Protein AF-A0A3N5VHB2-F1 (afdb_monomer_lite)

Radius of gyration: 17.64 Å; chains: 1; bounding box: 43×24×53 Å

Foldseek 3Di:
DVVCVVLVVQLVVLLVQLLVLLVVCLVPVDPVSLVSNLVSLVSNCVSLVPDDVVVCPPDPVVVLNVLSVVLNVLSVVLVVLVVVLVVLVVDDDDPVSVVVNVVSVVVSVVSSVVSSVSSVVSNVDPPD

Structure (mmCIF, N/CA/C/O backbone):
data_AF-A0A3N5VHB2-F1
#
_entry.id   AF-A0A3N5VHB2-F1
#
loop_
_atom_site.group_PDB
_atom_site.id
_atom_site.type_symbol
_atom_site.label_atom_id
_atom_site.label_alt_id
_atom_site.label_comp_id
_atom_site.label_asym_id
_atom_site.label_entity_id
_atom_site.label_seq_id
_atom_site.pdbx_PDB_ins_code
_atom_site.Cartn_x
_atom_site.Cartn_y
_atom_site.Cartn_z
_atom_site.occupancy
_atom_site.B_iso_or_equiv
_atom_site.auth_seq_id
_atom_site.auth_comp_id
_atom_site.auth_asym_id
_atom_site.auth_atom_id
_atom_site.pdbx_PDB_model_num
ATOM 1 N N . MET A 1 1 ? -23.140 -4.792 25.386 1.00 53.69 1 MET A N 1
ATOM 2 C CA . MET A 1 1 ? -21.963 -4.192 24.707 1.00 53.69 1 MET A CA 1
ATOM 3 C C . MET A 1 1 ? -20.710 -5.082 24.722 1.00 53.69 1 MET A C 1
ATOM 5 O O . MET A 1 1 ? -19.915 -4.944 23.802 1.00 53.69 1 MET A O 1
ATOM 9 N N . LEU A 1 2 ? -20.553 -6.030 25.665 1.00 61.22 2 LEU A N 1
ATOM 10 C CA . LEU A 1 2 ? -19.391 -6.943 25.759 1.00 61.22 2 LEU A CA 1
ATOM 11 C C . LEU A 1 2 ? -19.074 -7.758 24.481 1.00 61.22 2 LEU A C 1
ATOM 13 O O . LEU A 1 2 ? -17.905 -7.946 24.165 1.00 61.22 2 LEU A O 1
ATOM 17 N N . ASN A 1 3 ? -20.076 -8.151 23.685 1.00 73.69 3 ASN A N 1
ATOM 18 C CA . ASN A 1 3 ? -19.866 -8.994 22.492 1.00 73.69 3 ASN A CA 1
ATOM 19 C C . ASN A 1 3 ? -19.148 -8.291 21.319 1.00 73.69 3 ASN A C 1
ATOM 21 O O . ASN A 1 3 ? -18.679 -8.961 20.403 1.00 73.69 3 ASN A O 1
ATOM 25 N N . LEU A 1 4 ? -19.061 -6.954 21.320 1.00 80.56 4 LEU A N 1
ATOM 26 C CA . LEU A 1 4 ? -18.360 -6.187 20.276 1.00 80.56 4 LEU A CA 1
ATOM 27 C C . LEU A 1 4 ? -16.927 -5.813 20.665 1.00 80.56 4 LEU A C 1
ATOM 29 O O . LEU A 1 4 ? -16.166 -5.374 19.803 1.00 80.56 4 LEU A O 1
ATOM 33 N N . LEU A 1 5 ? -16.548 -5.999 21.933 1.00 85.31 5 LEU A N 1
ATOM 34 C CA . LEU A 1 5 ? -15.253 -5.568 22.453 1.00 85.31 5 LEU A CA 1
ATOM 35 C C . LEU A 1 5 ? -14.072 -6.137 21.643 1.00 85.31 5 LEU A C 1
ATOM 37 O O . LEU A 1 5 ? -13.251 -5.334 21.204 1.00 85.31 5 LEU A O 1
ATOM 41 N N . PRO A 1 6 ? -14.012 -7.445 21.308 1.00 87.19 6 PRO A N 1
ATOM 42 C CA . PRO A 1 6 ? -12.905 -7.978 20.508 1.00 87.19 6 PRO A CA 1
ATOM 43 C C . PRO A 1 6 ? -12.786 -7.332 19.117 1.00 87.19 6 PRO A C 1
ATOM 45 O O . PRO A 1 6 ? -11.681 -7.101 18.622 1.00 87.19 6 PRO A O 1
ATOM 48 N N . PHE A 1 7 ? -13.918 -6.996 18.487 1.00 86.56 7 PHE A N 1
ATOM 49 C CA . PHE A 1 7 ? -13.945 -6.345 17.174 1.00 86.56 7 PHE A CA 1
ATOM 50 C C . PHE A 1 7 ? -13.453 -4.899 17.251 1.00 86.56 7 PHE A C 1
ATOM 52 O O . PHE A 1 7 ? -12.672 -4.471 16.401 1.00 86.56 7 PHE A O 1
ATOM 59 N N . LEU A 1 8 ? -13.874 -4.161 18.282 1.00 88.62 8 LEU A N 1
ATOM 60 C CA . LEU A 1 8 ? -13.440 -2.784 18.518 1.00 88.62 8 LEU A CA 1
ATOM 61 C C . LEU A 1 8 ? -11.948 -2.718 18.866 1.00 88.62 8 LEU A C 1
ATOM 63 O O . LEU A 1 8 ? -11.236 -1.873 18.324 1.00 88.62 8 LEU A O 1
ATOM 67 N N . THR A 1 9 ? -11.445 -3.659 19.671 1.00 91.69 9 TH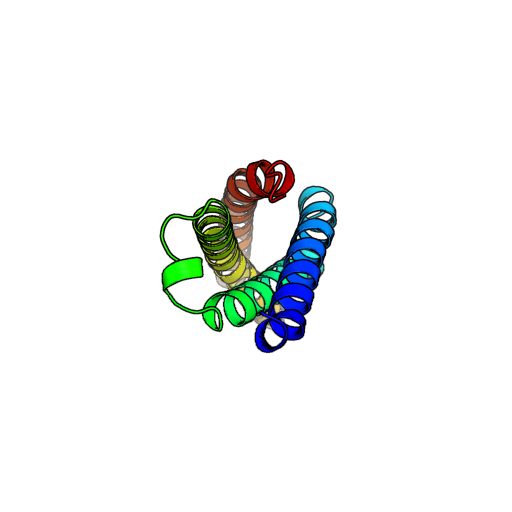R A N 1
ATOM 68 C CA . THR A 1 9 ? -10.006 -3.804 19.933 1.00 91.69 9 THR A CA 1
ATOM 69 C C . THR A 1 9 ? -9.243 -4.037 18.631 1.00 91.69 9 THR A C 1
ATOM 71 O O . THR A 1 9 ? -8.278 -3.329 18.342 1.00 91.69 9 THR A O 1
ATOM 74 N N . LYS A 1 10 ? -9.706 -4.963 17.781 1.00 94.00 10 LYS A N 1
ATOM 75 C CA . LYS A 1 10 ? -9.033 -5.255 16.508 1.00 94.00 10 LYS A CA 1
ATOM 76 C C . LYS A 1 10 ? -9.043 -4.077 15.536 1.00 94.00 10 LYS A C 1
ATOM 78 O O . LYS A 1 10 ? -8.056 -3.847 14.833 1.00 94.00 10 LYS A O 1
ATOM 83 N N . LEU A 1 11 ? -10.149 -3.343 15.485 1.00 93.25 11 LEU A N 1
ATOM 84 C CA . LEU A 1 11 ? -10.268 -2.123 14.699 1.00 93.25 11 LEU A CA 1
ATOM 85 C C . LEU A 1 11 ? -9.250 -1.073 15.161 1.00 93.25 11 LEU A C 1
ATOM 87 O O . LEU A 1 11 ? -8.513 -0.548 14.328 1.00 93.25 11 LEU A O 1
ATOM 91 N N . SER A 1 12 ? -9.160 -0.836 16.472 1.00 93.00 12 SER A N 1
ATOM 92 C CA . SER A 1 12 ? -8.197 0.094 17.073 1.00 93.00 12 SER A CA 1
ATOM 93 C C . SER A 1 12 ? -6.747 -0.291 16.751 1.00 93.00 12 SER A C 1
ATOM 95 O O . SER A 1 12 ? -5.977 0.523 16.238 1.00 93.00 12 SER A O 1
ATOM 97 N N . GLU A 1 13 ? -6.386 -1.571 16.899 1.00 95.44 13 GLU A N 1
ATOM 98 C CA . GLU A 1 13 ? -5.060 -2.069 16.508 1.00 95.44 13 GLU A CA 1
ATOM 99 C C . GLU A 1 13 ? -4.748 -1.827 15.023 1.00 95.44 13 GLU A C 1
ATOM 101 O O . GLU A 1 13 ? -3.608 -1.536 14.648 1.00 95.44 13 GLU A O 1
ATOM 106 N N . ASN A 1 14 ? -5.739 -1.993 14.142 1.00 96.50 14 ASN A N 1
ATOM 107 C CA . ASN A 1 14 ? -5.556 -1.774 12.710 1.00 96.50 14 ASN A CA 1
ATOM 108 C C . ASN A 1 14 ? -5.442 -0.289 12.357 1.00 96.50 14 ASN A C 1
ATOM 110 O O . ASN A 1 14 ? -4.640 0.037 11.481 1.00 96.50 14 ASN A O 1
ATOM 114 N N . LEU A 1 15 ? -6.156 0.599 13.053 1.00 94.94 15 LEU A N 1
ATOM 115 C CA . LEU A 1 15 ? -5.973 2.049 12.940 1.00 94.94 15 LEU A CA 1
ATOM 116 C C . LEU A 1 15 ? -4.547 2.447 13.331 1.00 94.94 15 LEU A C 1
ATOM 118 O O . LEU A 1 15 ? -3.833 3.068 12.540 1.00 94.94 15 LEU A O 1
ATOM 122 N N . GLN A 1 16 ? -4.073 1.989 14.492 1.00 94.62 16 GLN A N 1
ATOM 123 C CA . GLN A 1 16 ? -2.704 2.250 14.937 1.00 94.62 16 GLN A CA 1
ATOM 124 C C . GLN A 1 16 ? -1.671 1.678 13.954 1.00 94.62 16 GLN A C 1
ATOM 126 O O . GLN A 1 16 ? -0.660 2.314 13.644 1.00 94.62 16 GLN A O 1
ATOM 131 N N . ARG A 1 17 ? -1.933 0.486 13.401 1.00 96.00 17 ARG A N 1
ATOM 132 C CA . ARG A 1 17 ? -1.082 -0.124 12.375 1.00 96.00 17 ARG A CA 1
ATOM 133 C C . ARG A 1 17 ? -1.011 0.743 11.119 1.00 96.00 17 ARG A C 1
ATOM 135 O O . ARG A 1 17 ? 0.093 0.916 10.609 1.00 96.00 17 ARG A O 1
ATOM 142 N N . VAL A 1 18 ? -2.131 1.282 10.630 1.00 96.69 18 VAL A N 1
ATOM 143 C CA . VAL A 1 18 ? -2.141 2.201 9.479 1.00 96.69 18 VAL A CA 1
ATOM 144 C C . VAL A 1 18 ? -1.307 3.443 9.787 1.00 96.69 18 VAL A C 1
ATOM 146 O O . VAL A 1 18 ? -0.381 3.725 9.030 1.00 96.69 18 VAL A O 1
ATOM 149 N N . ASN A 1 19 ? -1.519 4.099 10.930 1.00 94.06 19 ASN A N 1
ATOM 150 C CA . ASN A 1 19 ? -0.745 5.283 11.328 1.00 94.06 19 ASN A CA 1
ATOM 151 C C . ASN A 1 19 ? 0.768 5.011 11.372 1.00 94.06 19 ASN A C 1
ATOM 153 O O . ASN A 1 19 ? 1.569 5.750 10.795 1.00 94.06 19 ASN A O 1
ATOM 157 N N . ASN A 1 20 ? 1.174 3.884 11.960 1.00 94.62 20 ASN A N 1
ATOM 158 C CA . ASN A 1 20 ? 2.579 3.482 12.014 1.00 94.62 20 ASN A CA 1
ATOM 159 C C . ASN A 1 20 ? 3.184 3.226 10.625 1.00 94.62 20 ASN A C 1
ATOM 161 O O . ASN A 1 20 ? 4.363 3.516 10.400 1.00 94.62 20 ASN A O 1
ATOM 165 N N . ARG A 1 21 ? 2.410 2.674 9.680 1.00 96.19 21 ARG A N 1
ATOM 166 C CA . ARG A 1 21 ? 2.878 2.462 8.300 1.00 96.19 21 ARG A CA 1
ATOM 167 C C . ARG A 1 21 ? 2.897 3.753 7.491 1.00 96.19 21 ARG A C 1
ATOM 169 O O . ARG A 1 21 ? 3.864 3.959 6.763 1.00 96.19 21 ARG A O 1
ATOM 176 N N . LEU A 1 22 ? 1.921 4.640 7.675 1.00 96.00 22 LEU A N 1
ATOM 177 C CA . LEU A 1 22 ? 1.901 5.964 7.050 1.00 96.00 22 LEU A CA 1
ATOM 178 C C . LEU A 1 22 ? 3.126 6.792 7.442 1.00 96.00 22 LEU A C 1
ATOM 180 O O . LEU A 1 22 ? 3.751 7.390 6.573 1.00 96.00 22 LEU A O 1
ATOM 184 N N . ASN A 1 23 ? 3.541 6.752 8.711 1.00 93.56 23 ASN A N 1
ATOM 185 C CA . ASN A 1 23 ? 4.755 7.439 9.159 1.00 93.56 23 ASN A CA 1
ATOM 186 C C . ASN A 1 23 ? 6.000 6.984 8.385 1.00 93.56 23 ASN A C 1
ATOM 188 O O . ASN A 1 23 ? 6.744 7.808 7.858 1.00 93.56 23 ASN A O 1
ATOM 192 N N . LYS A 1 24 ? 6.203 5.669 8.255 1.00 95.25 24 LYS A N 1
ATOM 193 C CA . LYS A 1 24 ? 7.343 5.110 7.507 1.00 95.25 24 LYS A CA 1
ATOM 194 C C . LYS A 1 24 ? 7.250 5.414 6.012 1.00 95.25 24 LYS A C 1
ATOM 196 O O . LYS A 1 24 ? 8.260 5.714 5.380 1.00 95.25 24 LYS A O 1
ATOM 201 N N . TYR A 1 25 ? 6.040 5.350 5.464 1.00 96.00 25 TYR A N 1
ATOM 202 C CA . TYR A 1 25 ? 5.751 5.656 4.069 1.00 96.00 25 TYR A CA 1
ATOM 203 C C . TYR A 1 25 ? 6.064 7.111 3.715 1.00 96.00 25 TYR A C 1
ATOM 205 O O . TYR A 1 25 ? 6.731 7.352 2.714 1.00 96.00 25 TYR A O 1
ATOM 213 N N . LEU A 1 26 ? 5.649 8.072 4.544 1.00 94.38 26 LEU A N 1
ATOM 214 C CA . LEU A 1 26 ? 5.884 9.498 4.304 1.00 94.38 26 LEU A CA 1
ATOM 215 C C . LEU A 1 26 ? 7.371 9.872 4.381 1.00 94.38 26 LEU A C 1
ATOM 217 O O . LEU A 1 26 ? 7.807 10.741 3.633 1.00 94.38 26 LEU A O 1
ATOM 221 N N . ILE A 1 27 ? 8.155 9.191 5.226 1.00 94.44 27 ILE A N 1
ATOM 222 C CA . ILE A 1 27 ? 9.611 9.393 5.311 1.00 94.44 27 ILE A CA 1
ATOM 223 C C . ILE A 1 27 ? 10.314 8.832 4.067 1.00 94.44 27 ILE A C 1
ATOM 225 O O . ILE A 1 27 ? 11.132 9.512 3.451 1.00 94.44 27 ILE A O 1
ATOM 229 N N . LYS A 1 28 ? 10.028 7.575 3.699 1.00 93.62 28 LYS A N 1
ATOM 230 C CA . LYS A 1 28 ? 10.694 6.895 2.577 1.00 93.62 28 LYS A CA 1
ATOM 231 C C . LYS A 1 28 ? 9.746 5.902 1.888 1.00 93.62 28 LYS A C 1
ATOM 233 O O . LYS A 1 28 ? 9.732 4.720 2.251 1.00 93.62 28 LYS A O 1
ATOM 238 N N . PRO A 1 29 ? 8.996 6.328 0.857 1.00 91.50 29 PRO A N 1
ATOM 239 C CA . PRO A 1 29 ? 8.000 5.490 0.188 1.00 91.50 29 PRO A CA 1
ATOM 240 C C . PRO A 1 29 ? 8.640 4.523 -0.824 1.00 91.50 29 PRO A C 1
ATOM 242 O O . PRO A 1 29 ? 8.512 4.660 -2.042 1.00 91.50 29 PRO A O 1
ATOM 245 N N . ASN A 1 30 ? 9.370 3.530 -0.317 1.00 93.06 30 ASN A N 1
ATOM 246 C CA . ASN A 1 30 ? 9.909 2.435 -1.126 1.00 93.06 30 ASN A CA 1
ATOM 247 C C . ASN A 1 30 ? 8.865 1.320 -1.342 1.00 93.06 30 ASN A C 1
ATOM 249 O O . ASN A 1 30 ? 7.806 1.320 -0.711 1.00 93.06 30 ASN A O 1
ATOM 253 N N . ALA A 1 31 ? 9.178 0.345 -2.204 1.00 91.38 31 ALA A N 1
ATOM 254 C CA . ALA A 1 31 ? 8.281 -0.770 -2.533 1.00 91.38 31 ALA A CA 1
ATOM 255 C C . ALA A 1 31 ? 7.753 -1.509 -1.288 1.00 91.38 31 ALA A C 1
ATOM 257 O O . ALA A 1 31 ? 6.573 -1.859 -1.218 1.00 91.38 31 ALA A O 1
ATOM 258 N N . LYS A 1 32 ? 8.597 -1.676 -0.258 1.00 93.94 32 LYS A N 1
ATOM 259 C CA . LYS A 1 32 ? 8.198 -2.279 1.018 1.00 93.94 32 LYS A CA 1
ATOM 260 C C . LYS A 1 32 ? 7.176 -1.419 1.763 1.00 93.94 32 LYS A C 1
ATOM 262 O O . LYS A 1 32 ? 6.179 -1.955 2.230 1.00 93.94 32 LYS A O 1
ATOM 267 N N . GLN A 1 33 ? 7.390 -0.107 1.882 1.00 96.50 33 GLN A N 1
ATOM 268 C CA . GLN A 1 33 ? 6.430 0.761 2.577 1.00 96.50 33 GLN A CA 1
ATOM 269 C C . GLN A 1 33 ? 5.108 0.891 1.812 1.00 96.50 33 GLN A C 1
ATOM 271 O O . GLN A 1 33 ? 4.052 0.890 2.439 1.00 96.50 33 GLN A O 1
ATOM 276 N N . ILE A 1 34 ? 5.151 0.927 0.475 1.00 96.12 34 ILE A N 1
ATOM 277 C CA . ILE A 1 34 ? 3.959 0.873 -0.389 1.00 96.12 34 ILE A C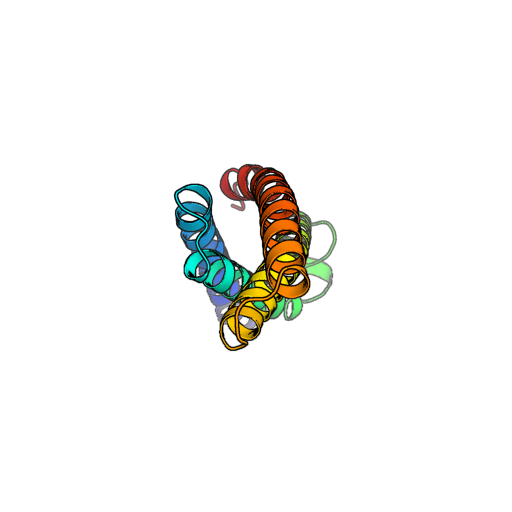A 1
ATOM 278 C C . ILE A 1 34 ? 3.160 -0.409 -0.102 1.00 96.12 34 ILE A C 1
ATOM 280 O O . ILE A 1 34 ? 1.954 -0.360 0.149 1.00 96.12 34 ILE A O 1
ATOM 284 N N . HIS A 1 35 ? 3.832 -1.563 -0.078 1.00 95.12 35 HIS A N 1
ATOM 285 C CA . HIS A 1 35 ? 3.208 -2.847 0.240 1.00 95.12 35 HIS A CA 1
ATOM 286 C C . HIS A 1 35 ? 2.636 -2.895 1.668 1.00 95.12 35 HIS A C 1
ATOM 288 O O . HIS A 1 35 ? 1.495 -3.325 1.871 1.00 95.12 35 HIS A O 1
ATOM 294 N N . ASP A 1 36 ? 3.405 -2.437 2.657 1.00 96.38 36 ASP A N 1
ATOM 295 C CA . ASP A 1 36 ? 3.013 -2.454 4.067 1.00 96.38 36 ASP A CA 1
ATOM 296 C C . ASP A 1 36 ? 1.772 -1.575 4.315 1.00 96.38 36 ASP A C 1
ATOM 298 O O . ASP A 1 36 ? 0.850 -2.020 5.004 1.00 96.38 36 ASP A O 1
ATOM 302 N N . VAL A 1 37 ? 1.712 -0.370 3.725 1.00 97.19 37 VAL A N 1
ATOM 303 C CA . VAL A 1 37 ? 0.547 0.535 3.806 1.00 97.19 37 VAL A CA 1
ATOM 304 C C . VAL A 1 37 ? -0.690 -0.102 3.178 1.00 97.19 37 VAL A C 1
ATOM 306 O O . VAL A 1 37 ? -1.759 -0.115 3.792 1.00 97.19 37 VAL A O 1
ATOM 309 N N . ARG A 1 38 ? -0.560 -0.697 1.985 1.00 97.69 38 ARG A N 1
ATOM 310 C CA . ARG A 1 38 ? -1.680 -1.405 1.344 1.00 97.69 38 ARG A CA 1
ATOM 311 C C . ARG A 1 38 ? -2.214 -2.523 2.231 1.00 97.69 38 ARG A C 1
ATOM 313 O O . ARG A 1 38 ? -3.423 -2.657 2.409 1.00 97.69 38 ARG A O 1
ATOM 320 N N . THR A 1 39 ? -1.317 -3.313 2.814 1.00 97.69 39 THR A N 1
ATOM 321 C CA . THR A 1 39 ? -1.694 -4.425 3.687 1.00 97.69 39 THR A CA 1
ATOM 322 C C . THR A 1 39 ? -2.366 -3.944 4.970 1.00 97.69 39 THR A C 1
ATOM 324 O O . THR A 1 39 ? -3.352 -4.551 5.391 1.00 97.69 39 THR A O 1
ATOM 327 N N . SER A 1 40 ? -1.886 -2.862 5.593 1.00 97.69 40 SER A N 1
ATOM 328 C CA . SER A 1 40 ? -2.533 -2.314 6.789 1.00 97.69 40 SER A CA 1
ATOM 329 C C . SER A 1 40 ? -3.917 -1.745 6.482 1.00 97.69 40 SER A C 1
ATOM 331 O O . SER A 1 40 ? -4.851 -2.032 7.225 1.00 97.69 40 SER A O 1
ATOM 333 N N . ILE A 1 41 ? -4.077 -1.025 5.366 1.00 98.00 41 ILE A N 1
ATOM 334 C CA . ILE A 1 41 ? -5.377 -0.478 4.952 1.00 98.00 41 ILE A CA 1
ATOM 335 C C . ILE A 1 41 ? -6.366 -1.600 4.631 1.00 98.00 41 ILE A C 1
ATOM 337 O O . ILE A 1 41 ? -7.502 -1.556 5.088 1.00 98.00 41 ILE A O 1
ATOM 341 N N . ARG A 1 42 ? -5.939 -2.651 3.920 1.00 97.75 42 ARG A N 1
ATOM 342 C CA . ARG A 1 42 ? -6.798 -3.811 3.631 1.00 97.75 42 ARG A CA 1
ATOM 343 C C . ARG A 1 42 ? -7.316 -4.479 4.909 1.00 97.75 42 ARG A C 1
ATOM 345 O O . ARG A 1 42 ? -8.466 -4.898 4.963 1.00 97.75 42 ARG A O 1
ATOM 352 N N . ARG A 1 43 ? -6.474 -4.580 5.944 1.00 97.12 43 ARG A N 1
ATOM 353 C CA . ARG A 1 43 ? -6.875 -5.118 7.255 1.00 97.12 43 ARG A CA 1
ATOM 354 C C . ARG A 1 43 ? -7.855 -4.190 7.972 1.00 97.12 43 ARG A C 1
ATOM 356 O O . ARG A 1 43 ? -8.824 -4.690 8.533 1.00 97.12 43 ARG A O 1
ATOM 363 N N . LEU A 1 44 ? -7.620 -2.876 7.921 1.00 96.81 44 LEU A N 1
ATOM 364 C CA . LEU A 1 44 ? -8.534 -1.874 8.468 1.00 96.81 44 LEU A CA 1
ATOM 365 C C . LEU A 1 44 ? -9.913 -1.954 7.801 1.00 96.81 44 LEU A C 1
ATOM 367 O O . LEU A 1 44 ? -10.906 -2.070 8.512 1.00 96.81 44 LEU A O 1
ATOM 371 N N . ASP A 1 45 ? -9.971 -1.955 6.466 1.00 96.00 45 ASP A N 1
ATOM 372 C CA . ASP A 1 45 ? -11.221 -2.033 5.692 1.00 96.00 45 ASP A CA 1
ATOM 373 C C . ASP A 1 45 ? -12.004 -3.310 6.022 1.00 96.00 45 ASP A C 1
ATOM 375 O O . ASP A 1 45 ? -13.216 -3.255 6.229 1.00 96.00 45 ASP A O 1
ATOM 379 N N . ALA A 1 46 ? -11.311 -4.446 6.171 1.00 95.56 46 ALA A N 1
ATOM 380 C CA . ALA A 1 46 ? -11.930 -5.700 6.591 1.00 95.56 46 ALA A CA 1
ATOM 381 C C . ALA A 1 46 ? -12.567 -5.586 7.986 1.00 95.56 46 ALA A C 1
ATOM 383 O O . ALA A 1 46 ? -13.750 -5.879 8.139 1.00 95.56 46 ALA A O 1
ATOM 384 N N . THR A 1 47 ? -11.827 -5.107 8.994 1.00 94.44 47 THR A N 1
ATOM 385 C CA . THR A 1 47 ? -12.368 -4.952 10.359 1.00 94.44 47 THR A CA 1
ATOM 386 C C . THR A 1 47 ? -13.434 -3.870 10.474 1.00 94.44 47 THR A C 1
ATOM 388 O O . THR A 1 47 ? -14.363 -3.993 11.267 1.00 94.44 47 THR A O 1
ATOM 391 N N . PHE A 1 48 ? -13.336 -2.807 9.679 1.00 93.75 48 PHE A N 1
ATOM 392 C CA . PHE A 1 48 ? -14.371 -1.786 9.624 1.00 93.75 48 PHE A CA 1
ATOM 393 C C . PHE A 1 48 ? -15.652 -2.362 9.024 1.00 93.75 48 PHE A C 1
ATOM 395 O O . PHE A 1 48 ? -16.722 -2.171 9.588 1.00 93.75 48 PHE A O 1
ATOM 402 N N . SER A 1 49 ? -15.551 -3.132 7.936 1.00 92.62 49 SER A N 1
ATOM 403 C CA . SER A 1 49 ? -16.699 -3.711 7.225 1.00 92.62 49 SER A CA 1
ATOM 404 C C . SER A 1 49 ? -17.505 -4.708 8.060 1.00 92.62 49 SER A C 1
ATOM 406 O O . SER A 1 49 ? -18.707 -4.847 7.830 1.00 92.62 49 SER A O 1
ATOM 408 N N . THR A 1 50 ? -16.881 -5.356 9.051 1.00 90.88 50 THR A N 1
ATOM 409 C CA . THR A 1 50 ? -17.575 -6.253 9.991 1.00 90.88 50 THR A CA 1
ATOM 410 C C . THR A 1 50 ? -18.441 -5.513 11.011 1.00 90.88 50 THR A C 1
ATOM 412 O O . THR A 1 50 ? -19.279 -6.136 11.658 1.00 90.88 50 THR A O 1
ATOM 415 N N . LEU A 1 51 ? -18.277 -4.194 11.171 1.00 87.31 51 LEU A N 1
ATOM 416 C CA . LEU A 1 51 ? -19.128 -3.417 12.067 1.00 87.31 51 LEU A CA 1
ATOM 417 C C . LEU A 1 51 ? -20.571 -3.340 11.532 1.00 87.31 51 LEU A C 1
ATOM 419 O O . LEU A 1 51 ? -20.786 -3.206 10.317 1.00 87.31 51 LEU A O 1
ATOM 423 N N . PRO A 1 52 ? -21.583 -3.332 12.420 1.00 86.50 52 PRO A N 1
ATOM 424 C CA . PRO A 1 52 ? -22.958 -3.049 12.022 1.00 86.50 52 PRO A CA 1
ATOM 425 C C . PRO A 1 52 ? -23.063 -1.721 11.258 1.00 86.50 52 PRO A C 1
ATOM 427 O O . PRO A 1 52 ? -22.424 -0.739 11.635 1.00 86.50 52 PRO A O 1
ATOM 430 N N . LYS A 1 53 ? -23.899 -1.668 10.208 1.00 87.88 53 LYS A N 1
ATOM 431 C CA . LYS A 1 53 ? -24.048 -0.493 9.316 1.00 87.88 53 LYS A CA 1
ATOM 432 C C . LYS A 1 53 ? -24.231 0.829 10.0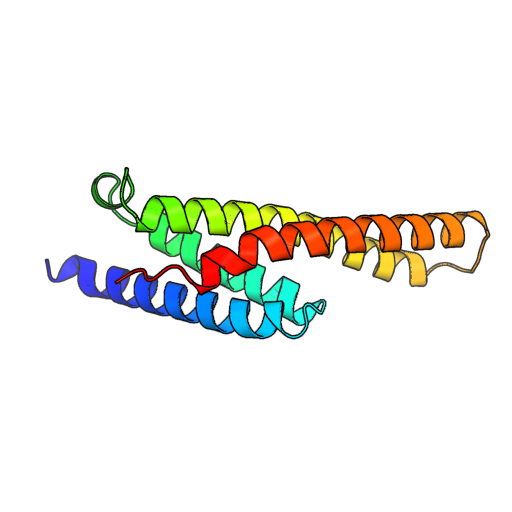75 1.00 87.88 53 LYS A C 1
ATOM 434 O O . LYS A 1 53 ? -23.612 1.820 9.710 1.00 87.88 53 LYS A O 1
ATOM 439 N N . LYS A 1 54 ? -24.998 0.819 11.171 1.00 84.00 54 LYS A N 1
ATOM 440 C CA . LYS A 1 54 ? -25.234 1.996 12.026 1.00 84.00 54 LYS A CA 1
ATOM 441 C C . LYS A 1 54 ? -23.964 2.625 12.621 1.00 84.00 54 LYS A C 1
ATOM 443 O O . LYS A 1 54 ? -23.980 3.800 12.938 1.00 84.00 54 LYS A O 1
ATOM 448 N N . TYR A 1 55 ? -22.875 1.864 12.750 1.00 80.00 55 TYR A N 1
ATOM 449 C CA . TYR A 1 55 ? -21.572 2.361 13.214 1.00 80.00 55 TYR A CA 1
ATOM 450 C C . TYR A 1 55 ? -20.619 2.719 12.060 1.00 80.00 55 TYR A C 1
ATOM 452 O O . TYR A 1 55 ? -19.559 3.303 12.282 1.00 80.00 55 TYR A O 1
ATOM 460 N N . ARG A 1 56 ? -20.979 2.356 10.822 1.00 87.00 56 ARG A N 1
ATOM 461 C CA . ARG A 1 56 ? -20.192 2.628 9.611 1.00 87.00 56 ARG A CA 1
ATOM 462 C C . ARG A 1 56 ? -20.658 3.858 8.846 1.00 87.00 56 ARG A C 1
ATOM 464 O O . ARG A 1 56 ? -19.871 4.398 8.081 1.00 87.00 56 ARG A O 1
ATOM 471 N N . ASN A 1 57 ? -21.911 4.266 9.000 1.00 86.06 57 ASN A N 1
ATOM 472 C CA . ASN A 1 57 ? -22.466 5.387 8.251 1.00 86.06 57 ASN A CA 1
ATOM 473 C C . ASN A 1 57 ? -22.127 6.716 8.934 1.00 86.06 57 ASN A C 1
ATOM 475 O O . ASN A 1 57 ? -22.196 6.810 10.155 1.00 86.06 57 ASN A O 1
ATOM 479 N N . GLU A 1 58 ? -21.753 7.714 8.127 1.00 78.00 58 GLU A N 1
ATOM 480 C CA . GLU A 1 58 ? -21.628 9.141 8.487 1.00 78.00 58 GLU A CA 1
ATOM 481 C C . GLU A 1 58 ? -20.711 9.478 9.679 1.00 78.00 58 GLU A C 1
ATOM 483 O O . GLU A 1 58 ? -20.612 10.630 10.097 1.00 78.00 58 GLU A O 1
ATOM 488 N N . SER A 1 59 ? -19.946 8.505 10.177 1.00 83.94 59 SER A N 1
ATOM 489 C CA . SER A 1 59 ? -18.988 8.713 11.257 1.00 83.94 59 SER A CA 1
ATOM 490 C C . SER A 1 59 ? -17.680 9.327 10.739 1.00 83.94 59 SER A C 1
ATOM 492 O O . SER A 1 59 ? -17.290 9.080 9.590 1.00 83.94 59 SER A O 1
ATOM 494 N N . PRO A 1 60 ? -16.932 10.074 11.570 1.00 87.56 60 PRO A N 1
ATOM 495 C CA . PRO A 1 60 ? -15.572 10.507 11.237 1.00 87.56 60 PRO A CA 1
ATOM 496 C C . PRO A 1 60 ? -14.669 9.340 10.806 1.00 87.56 60 PRO A C 1
ATOM 498 O O . PRO A 1 60 ? -13.915 9.453 9.839 1.00 87.56 60 PRO A O 1
ATOM 501 N N . LEU A 1 61 ? -14.828 8.177 11.451 1.00 89.69 61 LEU A N 1
ATOM 502 C CA . LEU A 1 61 ? -14.130 6.947 11.085 1.00 89.69 61 LEU A CA 1
ATOM 503 C C . LEU A 1 61 ? -14.460 6.492 9.655 1.00 89.69 61 LEU A C 1
ATOM 505 O O . LEU A 1 61 ? -13.563 6.074 8.928 1.00 89.69 61 LEU A O 1
ATOM 509 N N . SER A 1 62 ? -15.719 6.593 9.222 1.00 91.44 62 SER A N 1
ATOM 510 C CA . SER A 1 62 ? -16.114 6.229 7.854 1.00 91.44 62 SER A CA 1
ATOM 511 C C . SER A 1 62 ? -15.401 7.080 6.801 1.00 91.44 62 SER A C 1
ATOM 513 O O . SER A 1 62 ? -14.874 6.542 5.826 1.00 91.44 62 SER A O 1
ATOM 515 N N . LYS A 1 63 ? -15.294 8.394 7.043 1.00 91.56 63 LYS A N 1
ATOM 516 C CA . LYS A 1 63 ? -14.577 9.336 6.172 1.00 91.56 63 LYS A CA 1
ATOM 517 C C . LYS A 1 63 ? -13.089 8.994 6.110 1.00 91.56 63 LYS A C 1
ATOM 519 O O . LYS A 1 63 ? -12.527 8.917 5.019 1.00 91.56 63 LYS A O 1
ATOM 524 N N . TYR A 1 64 ? -12.479 8.696 7.257 1.00 93.75 64 TYR A N 1
ATOM 525 C CA . TYR A 1 64 ? -11.084 8.263 7.313 1.00 93.75 64 TYR A CA 1
ATOM 526 C C . TYR A 1 64 ? -10.841 6.954 6.549 1.00 93.75 64 TYR A C 1
ATOM 528 O O . TYR A 1 64 ? -9.890 6.846 5.774 1.00 93.75 64 TYR A O 1
ATOM 536 N N . VAL A 1 65 ? -11.709 5.950 6.721 1.00 94.38 65 VAL A N 1
ATOM 537 C CA . VAL A 1 65 ? -11.590 4.673 6.002 1.00 94.38 65 VAL A CA 1
ATOM 538 C C . VAL A 1 65 ? -11.752 4.883 4.494 1.00 94.38 65 VAL A C 1
ATOM 540 O O . VAL A 1 65 ? -11.007 4.284 3.721 1.00 94.38 65 VAL A O 1
ATOM 543 N N . LEU A 1 66 ? -12.651 5.767 4.050 1.00 93.94 66 LEU A N 1
ATOM 544 C CA . LEU A 1 66 ? -12.789 6.117 2.631 1.00 93.94 66 LEU A CA 1
ATOM 545 C C . LEU A 1 66 ? -11.509 6.741 2.059 1.00 93.94 66 LEU A C 1
ATOM 547 O O . LEU A 1 66 ? -11.035 6.302 1.011 1.00 93.94 66 LEU A O 1
ATOM 551 N N . GLN A 1 67 ? -10.897 7.690 2.768 1.00 95.12 67 GLN A N 1
ATOM 552 C CA . GLN A 1 67 ? -9.612 8.272 2.368 1.00 95.12 67 GLN A CA 1
ATOM 553 C C . GLN A 1 67 ? -8.485 7.222 2.349 1.00 95.12 67 GLN A C 1
ATOM 555 O O . GLN A 1 67 ? -7.677 7.185 1.418 1.00 95.12 67 GLN A O 1
ATOM 560 N N . CYS A 1 68 ? -8.458 6.300 3.320 1.00 96.88 68 CYS A N 1
ATOM 561 C CA . CYS A 1 68 ? -7.542 5.157 3.293 1.00 96.88 68 CYS A CA 1
ATOM 562 C C . CYS A 1 68 ? -7.744 4.302 2.033 1.00 96.88 68 CYS A C 1
ATOM 564 O O . CYS A 1 68 ? -6.772 3.884 1.407 1.00 96.88 68 CYS A O 1
ATOM 566 N N . LYS A 1 69 ? -8.990 4.045 1.623 1.00 96.44 69 LYS A N 1
ATOM 567 C CA . LYS A 1 69 ? -9.285 3.270 0.407 1.00 96.44 69 LYS A CA 1
ATOM 568 C C . LYS A 1 69 ? -8.823 3.988 -0.859 1.00 96.44 69 LYS A C 1
ATOM 570 O O . LYS A 1 69 ? -8.310 3.330 -1.765 1.00 96.44 69 LYS A O 1
ATOM 575 N N . GLU A 1 70 ? -8.928 5.313 -0.913 1.00 96.81 70 GLU A N 1
ATOM 576 C CA . GLU A 1 70 ? -8.359 6.091 -2.017 1.00 96.81 70 GLU A CA 1
ATOM 577 C C . GLU A 1 70 ? -6.832 5.937 -2.070 1.00 96.81 70 GLU A C 1
ATOM 579 O O . GLU A 1 70 ? -6.273 5.595 -3.116 1.00 96.81 70 GLU A O 1
ATOM 584 N N . LEU A 1 71 ? -6.159 6.065 -0.922 1.00 97.56 71 LEU A N 1
ATOM 585 C CA . LEU A 1 71 ? -4.719 5.835 -0.825 1.00 97.56 71 LEU A CA 1
ATOM 586 C C . LEU A 1 71 ? -4.334 4.405 -1.243 1.00 97.56 71 LEU A C 1
ATOM 588 O O . LEU A 1 71 ? -3.330 4.208 -1.934 1.00 97.56 71 LEU A O 1
ATOM 592 N N . PHE A 1 72 ? -5.130 3.402 -0.862 1.00 98.00 72 PHE A N 1
ATOM 593 C CA . PHE A 1 72 ? -4.935 2.010 -1.270 1.00 98.00 72 PHE A CA 1
ATOM 594 C C . PHE A 1 72 ? -5.026 1.837 -2.789 1.00 98.00 72 PHE A C 1
ATOM 596 O O . PHE A 1 72 ? -4.203 1.121 -3.367 1.00 98.00 72 PHE A O 1
ATOM 603 N N . LYS A 1 73 ? -5.993 2.494 -3.441 1.00 97.81 73 LYS A N 1
ATOM 604 C CA . LYS A 1 73 ? -6.171 2.433 -4.897 1.00 97.81 73 LYS A CA 1
ATOM 605 C C . LYS A 1 73 ? -4.934 2.964 -5.620 1.00 97.81 73 LYS A C 1
ATOM 607 O O . LYS A 1 73 ? -4.359 2.246 -6.432 1.00 97.81 73 LYS A O 1
ATOM 612 N N . ILE A 1 74 ? -4.457 4.155 -5.254 1.00 97.31 74 ILE A N 1
ATOM 613 C CA . ILE A 1 74 ? -3.271 4.749 -5.894 1.00 97.31 74 ILE A CA 1
ATOM 614 C C . ILE A 1 74 ? -2.017 3.904 -5.638 1.00 97.31 74 ILE A C 1
ATOM 616 O O . ILE A 1 74 ? -1.236 3.656 -6.552 1.00 97.31 74 ILE A O 1
ATOM 620 N N . ASN A 1 75 ? -1.830 3.392 -4.418 1.00 97.56 75 ASN A N 1
ATOM 621 C CA . ASN A 1 75 ? -0.698 2.507 -4.127 1.00 97.56 75 ASN A CA 1
ATOM 622 C C . ASN A 1 75 ? -0.784 1.158 -4.859 1.00 97.56 75 ASN A C 1
ATOM 624 O O . ASN A 1 75 ? 0.242 0.500 -5.048 1.00 97.56 75 ASN A O 1
ATOM 628 N N . SER A 1 76 ? -1.981 0.728 -5.264 1.00 97.00 76 SER A N 1
ATOM 629 C CA . SER A 1 76 ? -2.140 -0.463 -6.099 1.00 97.00 76 SER A CA 1
ATOM 630 C C . SER A 1 76 ? -1.591 -0.216 -7.502 1.00 97.00 76 SER A C 1
ATOM 632 O O . SER A 1 76 ? -0.748 -0.994 -7.932 1.00 97.00 76 SER A O 1
ATOM 634 N N . GLU A 1 77 ? -1.915 0.925 -8.117 1.00 96.69 77 GLU A N 1
ATOM 635 C CA . GLU A 1 77 ? -1.331 1.343 -9.404 1.00 96.69 77 GLU A CA 1
ATOM 636 C C . GLU A 1 77 ? 0.204 1.432 -9.330 1.00 96.69 77 GLU A C 1
ATOM 638 O O . GLU A 1 77 ? 0.909 0.909 -10.190 1.00 96.69 77 GLU A O 1
ATOM 643 N N . ILE A 1 78 ? 0.746 2.040 -8.265 1.00 97.06 78 ILE A N 1
ATOM 644 C CA . ILE A 1 78 ? 2.204 2.153 -8.074 1.00 97.06 78 ILE A CA 1
ATOM 645 C C . ILE A 1 78 ? 2.860 0.768 -8.001 1.00 97.06 78 ILE A C 1
ATOM 647 O O . ILE A 1 78 ? 3.916 0.556 -8.597 1.00 97.06 78 ILE A O 1
ATOM 651 N N . ARG A 1 79 ? 2.244 -0.186 -7.292 1.00 95.06 79 ARG A N 1
ATOM 652 C CA . ARG A 1 79 ? 2.776 -1.551 -7.204 1.00 95.06 79 ARG A CA 1
ATOM 653 C C . ARG A 1 79 ? 2.688 -2.284 -8.537 1.00 95.06 79 ARG A C 1
ATOM 655 O O . ARG A 1 79 ? 3.581 -3.078 -8.816 1.00 95.06 79 ARG A O 1
ATOM 662 N N . ASP A 1 80 ? 1.654 -2.041 -9.333 1.00 95.62 80 ASP A N 1
ATOM 663 C CA . ASP A 1 80 ? 1.556 -2.631 -10.667 1.00 95.62 80 ASP A CA 1
ATOM 664 C C . ASP A 1 80 ? 2.717 -2.142 -11.539 1.00 95.62 80 ASP A C 1
ATOM 666 O O . ASP A 1 80 ? 3.376 -2.954 -12.186 1.00 95.62 80 ASP A O 1
ATOM 670 N N . PHE A 1 81 ? 3.074 -0.854 -11.461 1.00 95.69 81 PHE A N 1
ATOM 671 C CA . PHE A 1 81 ? 4.274 -0.342 -12.129 1.00 95.69 81 PHE A CA 1
ATOM 672 C C . PHE A 1 81 ? 5.560 -0.981 -11.606 1.00 95.69 81 PHE A C 1
ATOM 674 O O . PHE A 1 81 ? 6.413 -1.333 -12.416 1.00 95.69 81 PHE A O 1
ATOM 681 N N . ASP A 1 82 ? 5.699 -1.160 -10.287 1.00 93.81 82 ASP A N 1
ATOM 682 C CA . ASP A 1 82 ? 6.858 -1.847 -9.700 1.00 93.81 82 ASP A CA 1
ATOM 683 C C . ASP A 1 82 ? 6.979 -3.284 -10.245 1.00 93.81 82 ASP A C 1
ATOM 685 O O . ASP A 1 82 ? 8.057 -3.690 -10.671 1.00 93.81 82 ASP A O 1
ATOM 689 N N . ILE A 1 83 ? 5.872 -4.033 -10.314 1.00 94.44 83 ILE A N 1
ATOM 690 C CA . ILE A 1 83 ? 5.845 -5.408 -10.842 1.00 94.44 83 ILE A CA 1
ATOM 691 C C . ILE A 1 83 ? 6.175 -5.436 -12.339 1.00 94.44 83 ILE A C 1
ATOM 693 O O . ILE A 1 83 ? 6.931 -6.299 -12.787 1.00 94.44 83 ILE A O 1
ATOM 697 N N . ILE A 1 84 ? 5.606 -4.523 -13.131 1.00 96.00 84 ILE A N 1
ATOM 698 C CA . ILE A 1 84 ? 5.883 -4.440 -14.571 1.00 96.00 84 ILE A CA 1
ATOM 699 C C . ILE A 1 84 ? 7.356 -4.089 -14.798 1.00 96.00 84 ILE A C 1
ATOM 701 O O . ILE A 1 84 ? 8.014 -4.741 -15.604 1.00 96.00 84 ILE A O 1
ATOM 705 N N . TYR A 1 85 ? 7.894 -3.121 -14.055 1.00 95.69 85 TYR A N 1
ATOM 706 C CA . TYR A 1 85 ? 9.309 -2.763 -14.099 1.00 95.69 85 TYR A CA 1
ATOM 707 C C . TYR A 1 85 ? 10.206 -3.962 -13.756 1.00 95.69 85 TYR A C 1
ATOM 709 O O . TYR A 1 85 ? 11.09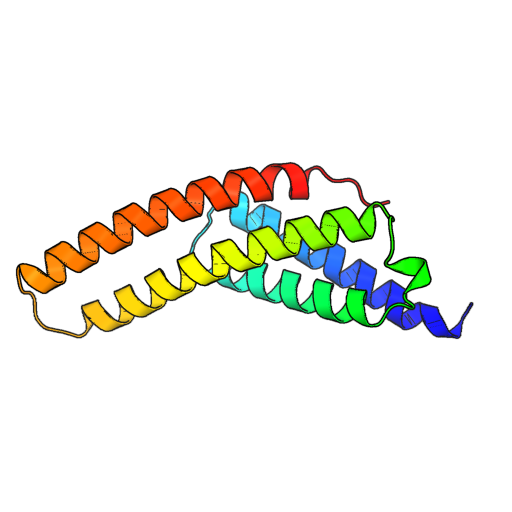4 -4.294 -14.537 1.00 95.69 85 TYR A O 1
ATOM 717 N N . GLU A 1 86 ? 9.937 -4.663 -12.647 1.00 95.06 86 GLU A N 1
ATOM 718 C CA . GLU A 1 86 ? 10.663 -5.879 -12.241 1.00 95.06 86 GLU A CA 1
ATOM 719 C C . GLU A 1 86 ? 10.631 -6.964 -13.335 1.00 95.06 86 GLU A C 1
ATOM 721 O O . GLU A 1 86 ? 11.625 -7.658 -13.555 1.00 95.06 86 GLU A O 1
ATOM 726 N N . LYS A 1 87 ? 9.506 -7.116 -14.047 1.00 96.50 87 LYS A N 1
ATOM 727 C CA . LYS A 1 87 ? 9.381 -8.060 -15.168 1.00 96.50 87 LYS A CA 1
ATOM 728 C C . LYS A 1 87 ? 10.172 -7.613 -16.396 1.00 96.50 87 LYS A C 1
ATOM 730 O O . LYS A 1 87 ? 10.838 -8.447 -17.000 1.00 96.50 87 LYS A O 1
ATOM 735 N N . LEU A 1 88 ? 10.123 -6.330 -16.757 1.00 96.06 88 LEU A N 1
ATOM 736 C CA . LEU A 1 88 ? 10.835 -5.789 -17.921 1.00 96.06 88 LEU A CA 1
ATOM 737 C C . LEU A 1 88 ? 12.354 -5.918 -17.789 1.00 96.06 88 LEU A C 1
ATOM 739 O O . LEU A 1 88 ? 13.023 -6.203 -18.777 1.00 96.06 88 LEU A O 1
ATOM 743 N N . GLN A 1 89 ? 12.890 -5.790 -16.572 1.00 94.56 89 GLN A N 1
ATOM 744 C CA . GLN A 1 89 ? 14.323 -5.957 -16.294 1.00 94.56 89 GLN A CA 1
ATOM 745 C C . GLN A 1 89 ? 14.866 -7.353 -16.645 1.00 94.56 89 GLN A C 1
ATOM 747 O O . GLN A 1 89 ? 16.071 -7.516 -16.793 1.00 94.56 89 GLN A O 1
ATOM 752 N N . LYS A 1 90 ? 13.997 -8.361 -16.799 1.00 96.06 90 LYS A N 1
ATOM 753 C CA . LYS A 1 90 ? 14.395 -9.729 -17.168 1.00 96.06 90 LYS A CA 1
ATOM 754 C C . LYS A 1 90 ? 14.642 -9.916 -18.666 1.00 96.06 90 LYS A C 1
ATOM 756 O O . LYS A 1 90 ? 15.176 -10.947 -19.059 1.00 96.06 90 LYS A O 1
ATOM 761 N N . TYR A 1 91 ? 14.228 -8.962 -19.495 1.00 94.88 91 TYR A N 1
ATOM 762 C CA . TYR A 1 91 ? 14.412 -9.017 -20.944 1.00 94.88 91 TYR A CA 1
ATOM 763 C C . TYR A 1 91 ? 15.689 -8.273 -21.353 1.00 94.88 91 TYR A C 1
ATOM 765 O O . TYR A 1 91 ? 16.056 -7.318 -20.667 1.00 94.88 91 TYR A O 1
ATOM 773 N N . PRO A 1 92 ? 16.350 -8.637 -22.468 1.00 95.38 92 PRO A N 1
ATOM 774 C CA . PRO A 1 92 ? 17.507 -7.903 -22.989 1.00 95.38 92 PRO A CA 1
ATOM 775 C C . PRO A 1 92 ? 17.215 -6.422 -23.271 1.00 95.38 92 PRO A C 1
ATOM 777 O O . PRO A 1 92 ? 16.069 -6.038 -23.520 1.00 95.38 92 PRO A O 1
ATOM 780 N N . SER A 1 93 ? 18.258 -5.585 -23.244 1.00 95.06 93 SER A N 1
ATOM 781 C CA . SER A 1 93 ? 18.126 -4.157 -23.570 1.00 95.06 93 SER A CA 1
ATOM 782 C C . SER A 1 93 ? 17.679 -3.954 -25.003 1.00 95.06 93 SER A C 1
ATOM 784 O O . SER A 1 93 ? 18.194 -4.584 -25.921 1.00 95.06 93 SER A O 1
ATOM 786 N N . SER A 1 94 ? 16.724 -3.050 -25.183 1.00 96.38 94 SER A N 1
ATOM 787 C CA . SER A 1 94 ? 16.291 -2.555 -26.484 1.00 96.38 94 SER A CA 1
ATOM 788 C C . SER A 1 94 ? 15.719 -1.157 -26.302 1.00 96.38 94 SER A C 1
ATOM 790 O O . SER A 1 94 ? 15.139 -0.857 -25.256 1.00 96.38 94 SER A O 1
ATOM 792 N N . SER A 1 95 ? 15.809 -0.318 -27.334 1.00 96.31 95 SER A N 1
ATOM 793 C CA . SER A 1 95 ? 15.271 1.046 -27.289 1.00 96.31 95 SER A CA 1
ATOM 794 C C . SER A 1 95 ? 13.790 1.067 -26.899 1.00 96.31 95 SER A C 1
ATOM 796 O O . SER A 1 95 ? 13.362 1.923 -26.130 1.00 96.31 95 SER A O 1
ATOM 798 N N . GLN A 1 96 ? 13.004 0.088 -27.363 1.00 95.69 96 GLN A N 1
ATOM 799 C CA . GLN A 1 96 ? 11.595 -0.042 -26.991 1.00 95.69 96 GLN A CA 1
ATOM 800 C C . GLN A 1 96 ? 11.416 -0.342 -25.496 1.00 95.69 96 GLN A C 1
ATOM 802 O O . GLN A 1 96 ? 10.646 0.347 -24.826 1.00 95.69 96 GLN A O 1
ATOM 807 N N . ARG A 1 97 ? 12.130 -1.341 -24.956 1.00 96.06 97 ARG A N 1
ATOM 808 C CA . ARG A 1 97 ? 12.073 -1.686 -23.524 1.00 96.06 97 ARG A CA 1
ATOM 809 C C . ARG A 1 97 ? 12.486 -0.498 -22.658 1.00 96.06 97 ARG A C 1
ATOM 811 O O . ARG A 1 97 ? 11.820 -0.198 -21.669 1.00 96.06 97 ARG A O 1
ATOM 818 N N . ASP A 1 98 ? 13.561 0.179 -23.042 1.00 96.25 98 ASP A N 1
ATOM 819 C CA . ASP A 1 98 ? 14.144 1.275 -22.270 1.00 96.25 98 ASP A CA 1
ATOM 820 C C . ASP A 1 98 ? 13.213 2.497 -22.262 1.00 96.25 98 ASP A C 1
ATOM 822 O O . ASP A 1 98 ? 12.950 3.065 -21.201 1.00 96.25 98 ASP A O 1
ATOM 826 N N . ASN A 1 99 ? 12.577 2.809 -23.397 1.00 96.88 99 ASN A N 1
ATOM 827 C CA . ASN A 1 99 ? 11.533 3.834 -23.476 1.00 96.88 99 ASN A CA 1
ATOM 828 C C . ASN A 1 99 ? 10.329 3.521 -22.569 1.00 96.88 99 ASN A C 1
ATOM 830 O O . ASN A 1 99 ? 9.819 4.413 -21.885 1.00 96.88 99 ASN A O 1
ATOM 834 N N . ILE A 1 100 ? 9.885 2.259 -22.521 1.00 96.62 100 ILE A N 1
ATOM 835 C CA . ILE A 1 100 ? 8.789 1.830 -21.634 1.00 96.62 100 ILE A CA 1
ATOM 836 C C . ILE A 1 100 ? 9.197 1.971 -20.162 1.00 96.62 100 ILE A C 1
ATOM 838 O O . ILE A 1 100 ? 8.413 2.470 -19.353 1.00 96.62 100 ILE A O 1
ATOM 842 N N . ILE A 1 101 ? 10.419 1.570 -19.803 1.00 97.06 101 ILE A N 1
ATOM 843 C CA . ILE A 1 101 ? 10.948 1.716 -18.441 1.00 97.06 101 ILE A CA 1
ATOM 844 C C . ILE A 1 101 ? 10.952 3.188 -18.012 1.00 97.06 101 ILE A C 1
ATOM 846 O O . ILE A 1 101 ? 10.504 3.506 -16.907 1.00 97.06 101 ILE A O 1
ATOM 850 N N . GLU A 1 102 ? 11.410 4.095 -18.872 1.00 96.75 102 GLU A N 1
ATOM 851 C CA . GLU A 1 102 ? 11.432 5.524 -18.558 1.00 96.75 102 GLU A CA 1
ATOM 852 C C . GLU A 1 102 ? 10.021 6.112 -18.423 1.00 96.75 102 GLU A C 1
ATOM 854 O O . GLU A 1 102 ? 9.754 6.885 -17.495 1.00 96.75 102 GLU A O 1
ATOM 859 N N . ALA A 1 103 ? 9.076 5.695 -19.270 1.00 96.88 103 ALA A N 1
ATOM 860 C CA . ALA A 1 103 ? 7.671 6.073 -19.130 1.00 96.88 103 ALA A CA 1
ATOM 861 C C . ALA A 1 103 ? 7.070 5.581 -17.798 1.00 96.88 103 ALA A C 1
ATOM 863 O O . ALA A 1 103 ? 6.426 6.356 -17.082 1.00 96.88 103 ALA A O 1
ATOM 864 N N . LEU A 1 104 ? 7.339 4.327 -17.412 1.00 97.06 104 LEU A N 1
ATOM 865 C CA . LEU A 1 104 ? 6.892 3.753 -16.139 1.00 97.06 104 LEU A CA 1
ATOM 866 C C . LEU A 1 104 ? 7.448 4.525 -14.942 1.00 97.06 104 LEU A C 1
ATOM 868 O O . LEU A 1 104 ? 6.689 4.872 -14.037 1.00 97.06 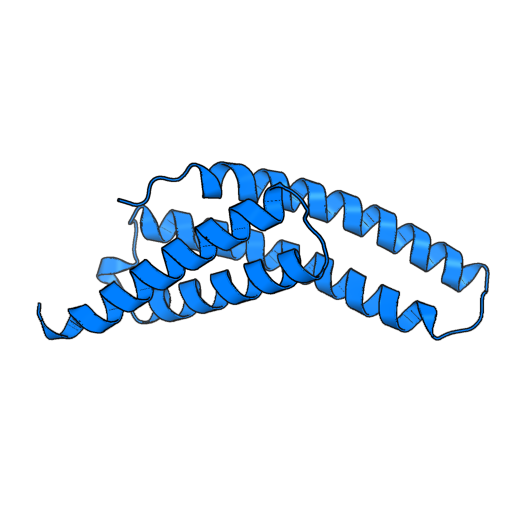104 LEU A O 1
ATOM 872 N N . LYS A 1 105 ? 8.747 4.854 -14.939 1.00 96.19 105 LYS A N 1
ATOM 873 C CA . LYS A 1 105 ? 9.371 5.647 -13.867 1.00 96.19 105 LYS A CA 1
ATOM 874 C C . LYS A 1 105 ? 8.706 7.017 -13.716 1.00 96.19 105 LYS A C 1
ATOM 876 O O . LYS A 1 105 ? 8.418 7.433 -12.589 1.00 96.19 105 LYS A O 1
ATOM 881 N N . LYS A 1 106 ? 8.422 7.702 -14.831 1.00 97.31 106 LYS A N 1
ATOM 882 C CA . LYS A 1 106 ? 7.744 9.011 -14.833 1.00 97.31 106 LYS A CA 1
ATOM 883 C C . LYS A 1 106 ? 6.341 8.917 -14.233 1.00 97.31 106 LYS A C 1
ATOM 885 O O . LYS A 1 106 ? 6.032 9.646 -13.291 1.00 97.31 106 LYS A O 1
ATOM 890 N N . ILE A 1 107 ? 5.515 7.989 -14.718 1.00 96.88 107 ILE A N 1
ATOM 891 C CA . ILE A 1 107 ? 4.136 7.822 -14.231 1.00 96.88 107 ILE A CA 1
ATOM 892 C C . ILE A 1 107 ? 4.132 7.400 -12.758 1.00 96.88 107 ILE A C 1
ATOM 894 O O . ILE A 1 107 ? 3.382 7.961 -11.956 1.00 96.88 107 ILE A O 1
ATOM 898 N N . ARG A 1 108 ? 5.015 6.473 -12.369 1.00 96.56 108 ARG A N 1
ATOM 899 C CA . ARG A 1 108 ? 5.189 6.044 -10.978 1.00 96.56 108 ARG A CA 1
ATOM 900 C C . ARG A 1 108 ? 5.497 7.222 -10.056 1.00 96.56 108 ARG A C 1
ATOM 902 O O . ARG A 1 108 ? 4.896 7.319 -8.989 1.00 96.56 108 ARG A O 1
ATOM 909 N N . LYS A 1 109 ? 6.397 8.128 -10.460 1.00 96.50 109 LYS A N 1
ATOM 910 C CA . LYS A 1 109 ? 6.730 9.338 -9.690 1.00 96.50 109 LYS A CA 1
ATOM 911 C C . LYS A 1 109 ? 5.501 10.232 -9.499 1.00 96.50 109 LYS A C 1
ATOM 913 O O . LYS A 1 109 ? 5.213 10.616 -8.372 1.00 96.50 109 LYS A O 1
ATOM 918 N N . VAL A 1 110 ? 4.740 10.495 -10.562 1.00 97.06 110 VAL A N 1
ATOM 919 C CA . VAL A 1 110 ? 3.512 11.312 -10.493 1.00 97.06 110 VAL A CA 1
ATOM 920 C C . VAL A 1 110 ? 2.472 10.689 -9.554 1.00 97.06 110 VAL A C 1
ATOM 922 O O . VAL A 1 110 ? 1.918 11.378 -8.696 1.00 97.06 110 VAL A O 1
ATOM 925 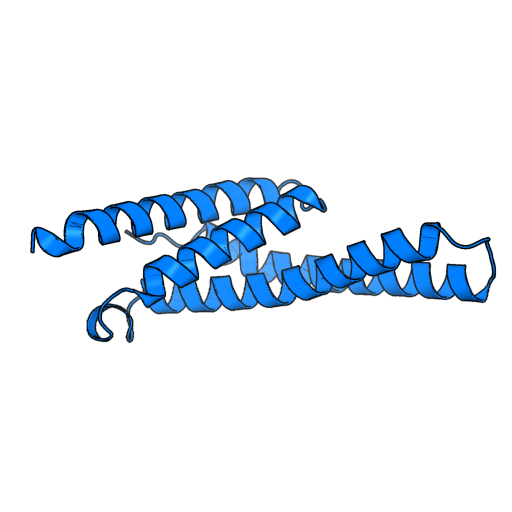N N . ARG A 1 111 ? 2.228 9.375 -9.661 1.00 97.19 111 ARG A N 1
ATOM 926 C CA . ARG A 1 111 ? 1.289 8.674 -8.766 1.00 97.19 111 ARG A CA 1
ATOM 927 C C . ARG A 1 111 ? 1.759 8.679 -7.319 1.00 97.19 111 ARG A C 1
ATOM 929 O O . ARG A 1 111 ? 0.932 8.825 -6.424 1.00 97.19 111 ARG A O 1
ATOM 936 N N . LEU A 1 112 ? 3.064 8.561 -7.087 1.00 96.81 112 LEU A N 1
ATOM 937 C CA . LEU A 1 112 ? 3.628 8.622 -5.747 1.00 96.81 112 LEU A CA 1
ATOM 938 C C . LEU A 1 112 ? 3.418 9.994 -5.095 1.00 96.81 112 LEU A C 1
ATOM 940 O O . LEU A 1 112 ? 3.022 10.047 -3.932 1.00 96.81 112 LEU A O 1
ATOM 944 N N . GLU A 1 113 ? 3.623 11.089 -5.827 1.00 96.06 113 GLU A N 1
ATOM 945 C CA . GLU A 1 113 ? 3.349 12.430 -5.296 1.00 96.06 113 GLU A CA 1
ATOM 946 C C . GLU A 1 113 ? 1.861 12.613 -4.976 1.00 96.06 113 GLU A C 1
ATOM 948 O O . GLU A 1 113 ? 1.522 13.044 -3.875 1.00 96.06 113 GLU A O 1
ATOM 953 N N . ARG A 1 114 ? 0.956 12.155 -5.851 1.00 96.12 114 ARG A N 1
ATOM 954 C CA . ARG A 1 114 ? -0.487 12.141 -5.548 1.00 96.12 114 ARG A CA 1
ATOM 955 C C . ARG A 1 114 ? -0.823 11.281 -4.324 1.00 96.12 114 ARG A C 1
ATOM 957 O O . ARG A 1 114 ? -1.670 11.642 -3.519 1.00 96.12 114 ARG A O 1
ATOM 964 N N . ALA A 1 115 ? -0.168 10.138 -4.147 1.00 96.69 115 ALA A N 1
ATOM 965 C CA . ALA A 1 115 ? -0.387 9.312 -2.965 1.00 96.69 115 ALA A CA 1
ATOM 966 C C . ALA A 1 115 ? 0.068 10.025 -1.679 1.00 96.69 115 ALA A C 1
ATOM 968 O O . ALA A 1 115 ? -0.570 9.873 -0.638 1.00 96.69 115 ALA A O 1
ATOM 969 N N . LYS A 1 116 ? 1.140 10.828 -1.730 1.00 95.31 116 LYS A N 1
ATOM 970 C CA . LYS A 1 116 ? 1.587 11.629 -0.581 1.00 95.31 116 LYS A CA 1
ATOM 971 C C . LYS A 1 116 ? 0.581 12.717 -0.209 1.00 95.31 116 LYS A C 1
ATOM 973 O O . LYS A 1 116 ? 0.332 12.886 0.981 1.00 95.31 116 LYS A O 1
ATOM 978 N N . THR A 1 117 ? -0.031 13.402 -1.180 1.00 94.88 117 THR A N 1
ATOM 979 C CA . THR A 1 117 ? -1.028 14.451 -0.881 1.00 94.88 117 THR A CA 1
ATOM 980 C C . THR A 1 117 ? -2.253 13.905 -0.145 1.00 94.88 117 THR A C 1
ATOM 982 O O . THR A 1 117 ? -2.821 14.609 0.681 1.00 94.88 117 THR A O 1
ATOM 985 N N . ILE A 1 118 ? -2.612 12.637 -0.371 1.00 94.31 118 ILE A N 1
ATOM 986 C CA . ILE A 1 118 ? -3.669 11.937 0.379 1.00 94.31 118 ILE A CA 1
ATOM 987 C C . ILE A 1 118 ? -3.157 11.438 1.739 1.00 94.31 118 ILE A C 1
ATOM 989 O O . ILE A 1 118 ? -3.855 11.520 2.748 1.00 94.31 118 ILE A O 1
ATOM 993 N N . ALA A 1 119 ? -1.929 10.917 1.792 1.00 94.94 119 ALA A N 1
ATOM 994 C CA . ALA A 1 119 ? -1.358 10.330 3.005 1.00 94.94 119 ALA A CA 1
ATOM 995 C C . ALA A 1 119 ? -1.061 11.355 4.117 1.00 94.94 119 ALA A C 1
ATOM 997 O O . ALA A 1 119 ? -1.144 11.007 5.295 1.00 94.94 119 ALA A O 1
ATOM 998 N N . VAL A 1 120 ? -0.716 12.599 3.770 1.00 93.19 120 VAL A N 1
ATOM 999 C CA . VAL A 1 120 ? -0.421 13.666 4.745 1.00 93.19 120 VAL A CA 1
ATOM 1000 C C . VAL A 1 120 ? -1.619 13.967 5.663 1.00 93.19 120 VAL A C 1
ATOM 1002 O O . VAL A 1 120 ? -1.459 13.828 6.876 1.00 93.19 120 VAL A O 1
ATOM 1005 N N . PRO A 1 121 ? -2.819 14.308 5.153 1.00 90.88 121 PRO A N 1
ATOM 1006 C CA . PRO A 1 121 ? -3.978 14.560 6.010 1.00 90.88 121 PRO A CA 1
ATOM 1007 C C . PRO A 1 121 ? -4.406 13.330 6.825 1.00 90.88 121 PRO A C 1
ATOM 1009 O O . PRO A 1 121 ? -4.827 13.478 7.972 1.00 90.88 121 PRO A O 1
ATOM 1012 N N . LEU A 1 122 ? -4.222 12.113 6.296 1.00 91.69 122 LEU A N 1
ATOM 1013 C CA . LEU A 1 122 ? -4.493 10.872 7.035 1.00 91.69 122 LEU A CA 1
ATOM 1014 C C . LEU A 1 122 ? -3.624 10.727 8.294 1.00 91.69 122 LEU A C 1
ATOM 1016 O O . LEU A 1 122 ? -4.110 10.245 9.312 1.00 91.69 122 LEU A O 1
ATOM 1020 N N . LYS A 1 123 ? -2.358 11.164 8.261 1.00 84.62 123 LYS A N 1
ATOM 1021 C CA . LYS A 1 123 ? -1.477 11.148 9.443 1.00 84.62 123 LYS A CA 1
ATOM 1022 C C . LYS A 1 123 ? -1.959 12.109 10.534 1.00 84.62 123 LYS A C 1
ATOM 1024 O O . LYS A 1 123 ? -1.817 11.809 11.714 1.00 84.62 123 LYS A O 1
ATOM 1029 N N . SER A 1 124 ? -2.495 13.258 10.135 1.00 73.62 124 SER A N 1
ATOM 1030 C CA . SER A 1 124 ? -2.953 14.309 11.051 1.00 73.62 124 SER A CA 1
ATOM 1031 C C . SER A 1 124 ? -4.382 14.093 11.553 1.00 73.62 124 SER A C 1
ATOM 1033 O O . SER A 1 124 ? -4.865 14.868 12.375 1.00 73.62 124 SER A O 1
ATOM 1035 N N . THR A 1 125 ? -5.079 13.067 11.057 1.00 75.88 125 THR A N 1
ATOM 1036 C CA . THR A 1 125 ? -6.454 12.790 11.469 1.00 75.88 125 THR A CA 1
ATOM 1037 C C . THR A 1 125 ? -6.449 12.152 12.854 1.00 75.88 125 THR A C 1
ATOM 1039 O O . THR A 1 125 ? -6.055 10.997 13.017 1.00 75.88 125 THR A O 1
ATOM 1042 N N . ASN A 1 126 ? -6.905 12.906 13.854 1.00 58.03 126 ASN A N 1
ATOM 1043 C CA . ASN A 1 126 ? -7.117 12.388 15.197 1.00 58.03 126 ASN A CA 1
ATOM 1044 C C . ASN A 1 126 ? -8.463 11.653 15.219 1.00 58.03 126 ASN A C 1
ATOM 1046 O O . ASN A 1 126 ? -9.525 12.272 15.234 1.00 58.03 126 ASN A O 1
ATOM 1050 N N . ILE A 1 127 ? -8.418 10.327 15.135 1.00 60.28 127 ILE A N 1
ATOM 1051 C CA . ILE A 1 127 ? -9.597 9.472 15.285 1.00 60.28 127 ILE A CA 1
ATOM 1052 C C . ILE A 1 127 ? -9.577 9.014 16.741 1.00 60.28 127 ILE A C 1
ATOM 1054 O O . ILE A 1 127 ? -8.995 7.975 17.052 1.00 60.28 127 ILE A O 1
ATOM 1058 N N . ALA A 1 128 ? -10.081 9.877 17.623 1.00 41.06 128 ALA A N 1
ATOM 1059 C CA . ALA A 1 128 ? -10.297 9.562 19.032 1.00 41.06 128 ALA A CA 1
ATOM 1060 C C . ALA A 1 128 ? -11.560 8.707 19.188 1.00 41.06 128 ALA A C 1
ATOM 1062 O O . ALA A 1 128 ? -12.572 9.040 18.525 1.00 41.06 128 ALA A O 1
#

Secondary structure (DSSP, 8-state):
-GGGHHHHHHHHHHHHHHHHHHHHHHH---HHHHHHHHHHHHHHHHHHHTS-HHHHSS-HHHHHHHHHHHHHHHHHHHHHHHHHHHHHTTSPP-HHHHHHHHHHHHHHHHHHHHHHHHHHHHHH----

pLDDT: mean 92.03, std 9.08, range [41.06, 98.0]

Sequence (128 aa):
MLNLLPFLTKLSENLQRVNNRLNKYLIKPNAKQIHDVRTSIRRLDATFSTLPKKYRNESPLSKYVLQCKELFKINSEIRDFDIIYEKLQKYPSSSQRDNIIEALKKIRKVRLERAKTIAVPLKSTNIA